Protein AF-A0A9R0Z1B2-F1 (afdb_monomer)

Solvent-accessible surface area (backbone atoms only — not comparable to full-atom values): 8606 Å² total; per-residue (Å²): 138,85,82,80,79,81,81,73,58,71,71,58,55,54,52,50,53,54,45,55,53,49,55,51,51,52,52,52,48,52,51,51,57,64,46,48,60,53,53,52,50,52,54,50,51,52,52,50,51,53,50,52,52,53,49,54,55,43,52,75,70,69,57,57,73,68,59,57,53,52,49,55,53,50,50,51,47,63,57,45,48,60,53,49,56,62,58,49,72,80,56,82,71,90,76,48,72,64,59,53,49,53,54,49,49,49,65,49,47,52,59,52,49,54,51,48,52,49,51,55,43,52,75,78,40,56,74,66,56,59,55,53,49,62,63,40,52,64,52,53,50,50,52,51,49,62,74,76,98

pLDDT: mean 73.88, std 11.27, range [44.84, 94.56]

Structure (mmCIF, N/CA/C/O backbone):
data_AF-A0A9R0Z1B2-F1
#
_entry.id   AF-A0A9R0Z1B2-F1
#
loop_
_atom_site.group_PDB
_atom_site.id
_atom_site.type_symbol
_atom_site.label_atom_id
_atom_site.label_alt_id
_atom_site.label_comp_id
_atom_site.label_asym_id
_atom_site.label_entity_id
_atom_site.label_seq_id
_atom_site.pdbx_PDB_ins_code
_atom_site.Cartn_x
_atom_site.Cartn_y
_atom_site.Cartn_z
_atom_site.occupancy
_atom_site.B_iso_or_equiv
_atom_site.auth_seq_id
_atom_site.auth_comp_id
_atom_site.auth_asym_id
_atom_site.auth_atom_id
_atom_site.pdbx_PDB_model_num
ATOM 1 N N . MET A 1 1 ? -17.935 -45.672 58.225 1.00 44.84 1 MET A N 1
ATOM 2 C CA . MET A 1 1 ? -17.933 -44.211 57.966 1.00 44.84 1 MET A CA 1
ATOM 3 C C . MET A 1 1 ? -18.722 -43.916 56.688 1.00 44.84 1 MET A C 1
ATOM 5 O O . MET A 1 1 ? -18.261 -44.343 55.635 1.00 44.84 1 MET A O 1
ATOM 9 N N . PRO A 1 2 ? -19.892 -43.248 56.720 1.00 51.56 2 PRO A N 1
ATOM 10 C CA . PRO A 1 2 ? -20.638 -42.945 55.499 1.00 51.56 2 PRO A CA 1
ATOM 11 C C . PRO A 1 2 ? -20.223 -41.582 54.913 1.00 51.56 2 PRO A C 1
ATOM 13 O O . PRO A 1 2 ? -20.174 -40.571 55.615 1.00 51.56 2 PRO A O 1
ATOM 16 N N . ARG A 1 3 ? -19.910 -41.554 53.610 1.00 47.53 3 ARG A N 1
ATOM 17 C CA . ARG A 1 3 ? -19.563 -40.341 52.849 1.00 47.53 3 ARG A CA 1
ATOM 18 C C . ARG A 1 3 ? -20.799 -39.447 52.680 1.00 47.53 3 ARG A C 1
ATOM 20 O O . ARG A 1 3 ? -21.771 -39.853 52.048 1.00 47.53 3 ARG A O 1
ATOM 27 N N . ARG A 1 4 ? -20.741 -38.211 53.191 1.00 51.25 4 ARG A N 1
ATOM 28 C CA . ARG A 1 4 ? -21.732 -37.154 52.920 1.00 51.25 4 ARG A CA 1
ATOM 29 C C . ARG A 1 4 ? -21.762 -36.847 51.421 1.00 51.25 4 ARG A C 1
ATOM 31 O O . ARG A 1 4 ? -20.778 -36.361 50.868 1.00 51.25 4 ARG A O 1
ATOM 38 N N . GLN A 1 5 ? -22.896 -37.101 50.774 1.00 48.72 5 GLN A N 1
ATOM 39 C CA . GLN A 1 5 ? -23.190 -36.563 49.450 1.00 48.72 5 GLN A CA 1
ATOM 40 C C . GLN A 1 5 ? -23.389 -35.050 49.579 1.00 48.72 5 GLN A C 1
ATOM 42 O O . GLN A 1 5 ? -2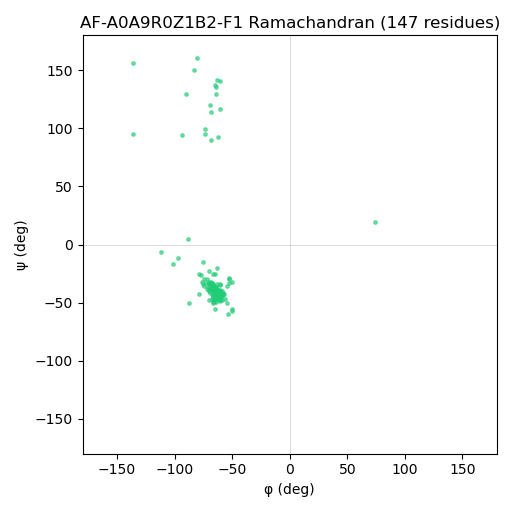4.319 -34.572 50.228 1.00 48.72 5 GLN A O 1
ATOM 47 N N . TYR A 1 6 ? -22.487 -34.283 48.975 1.00 48.72 6 TYR A N 1
ATOM 48 C CA . TYR A 1 6 ? -22.593 -32.834 48.912 1.00 48.72 6 TYR A CA 1
ATOM 49 C C . TYR A 1 6 ? -23.698 -32.478 47.909 1.00 48.72 6 TYR A C 1
ATOM 51 O O . TYR A 1 6 ? -23.461 -32.391 46.702 1.00 48.72 6 TYR A O 1
ATOM 59 N N . HIS A 1 7 ? -24.917 -32.263 48.407 1.00 55.78 7 HIS A N 1
ATOM 60 C CA . HIS A 1 7 ? -25.988 -31.621 47.649 1.00 55.78 7 HIS A CA 1
ATOM 61 C C . HIS A 1 7 ? -25.567 -30.185 47.303 1.00 55.78 7 HIS A C 1
ATOM 63 O O . HIS A 1 7 ? -25.735 -29.242 48.074 1.00 55.78 7 HIS A O 1
ATOM 69 N N . LEU A 1 8 ? -24.970 -30.017 46.122 1.00 61.62 8 LEU A N 1
ATOM 70 C CA . LEU A 1 8 ? -24.623 -28.709 45.576 1.00 61.62 8 LEU A CA 1
ATOM 71 C C . LEU A 1 8 ? -25.905 -27.887 45.321 1.00 61.62 8 LEU A C 1
ATOM 73 O O . LEU A 1 8 ? -26.810 -28.368 44.635 1.00 61.62 8 LEU A O 1
ATOM 77 N N . PRO A 1 9 ? -25.988 -26.633 45.808 1.00 61.34 9 PRO A N 1
ATOM 78 C CA . PRO A 1 9 ? -27.185 -25.804 45.680 1.00 61.34 9 PRO A CA 1
ATOM 79 C C . PRO A 1 9 ? -27.486 -25.480 44.208 1.00 61.34 9 PRO A C 1
ATOM 81 O O . PRO A 1 9 ? -26.589 -25.084 43.456 1.00 61.34 9 PRO A O 1
ATOM 84 N N . LYS A 1 10 ? -28.762 -25.587 43.792 1.00 59.72 10 LYS A N 1
ATOM 85 C CA . LYS A 1 10 ? -29.225 -25.403 42.394 1.00 59.72 10 LYS A CA 1
ATOM 86 C C . LYS A 1 10 ? -28.719 -24.105 41.733 1.00 59.72 10 LYS A C 1
ATOM 88 O O . LYS A 1 10 ? -28.408 -24.107 40.544 1.00 59.72 10 LYS A O 1
ATOM 93 N N . ARG A 1 11 ? -28.523 -23.023 42.501 1.00 58.34 11 ARG A N 1
ATOM 94 C CA . ARG A 1 1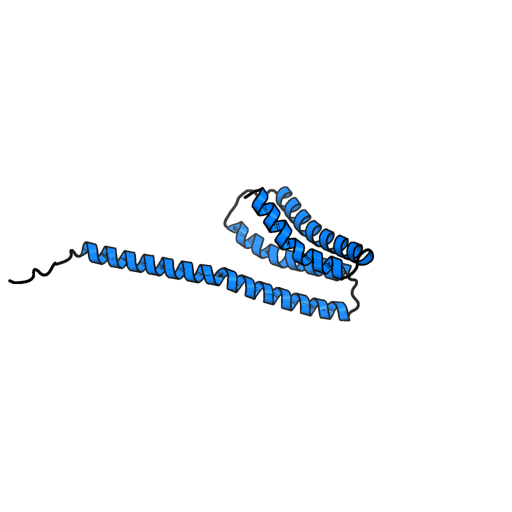1 ? -27.949 -21.748 42.013 1.00 58.34 11 ARG A CA 1
ATOM 95 C C . ARG A 1 11 ? -26.523 -21.880 41.454 1.00 58.34 11 ARG A C 1
ATOM 97 O O . ARG A 1 11 ? -26.195 -21.203 40.481 1.00 58.34 11 ARG A O 1
ATOM 104 N N . LYS A 1 12 ? -25.679 -22.760 42.012 1.00 56.34 12 LYS A N 1
ATOM 105 C CA . LYS A 1 12 ? -24.306 -22.984 41.515 1.00 56.34 12 LYS A CA 1
ATOM 106 C C . LYS A 1 12 ? -24.290 -23.754 40.191 1.00 56.34 12 LYS A C 1
ATOM 108 O O . LYS A 1 12 ? -23.445 -23.466 39.349 1.00 56.34 12 LYS A O 1
ATOM 113 N N . ARG A 1 13 ? -25.245 -24.669 39.969 1.00 57.84 13 ARG A N 1
ATOM 114 C CA . ARG A 1 13 ? -25.397 -25.371 38.677 1.00 57.84 13 ARG A CA 1
ATOM 115 C C . ARG A 1 13 ? -25.822 -24.423 37.558 1.00 57.84 13 ARG A C 1
ATOM 117 O O . ARG A 1 13 ? -25.223 -24.459 36.492 1.00 57.84 13 ARG A O 1
ATOM 124 N N . ILE A 1 14 ? -26.777 -23.528 37.820 1.00 60.91 14 ILE A N 1
ATOM 125 C CA . ILE A 1 14 ? -27.243 -22.551 36.820 1.00 60.91 14 ILE A CA 1
ATOM 126 C C . ILE A 1 14 ? -26.127 -21.554 36.467 1.00 60.91 14 ILE A C 1
ATOM 128 O O . ILE A 1 14 ? -25.905 -21.272 35.292 1.00 60.91 14 ILE A O 1
ATOM 132 N N . ARG A 1 15 ? -25.363 -21.070 37.462 1.00 57.44 15 ARG A N 1
ATOM 133 C CA . ARG A 1 15 ? -24.185 -20.219 37.208 1.00 57.44 15 ARG A CA 1
ATOM 134 C C . ARG A 1 15 ? -23.088 -20.942 36.421 1.00 57.44 15 ARG A C 1
ATOM 136 O O . ARG A 1 15 ? -22.547 -20.346 35.498 1.00 57.44 15 ARG A O 1
ATOM 143 N N . ARG A 1 16 ? -22.798 -22.214 36.728 1.00 57.56 16 ARG A N 1
ATOM 144 C CA . ARG A 1 16 ? -21.844 -23.021 35.944 1.00 57.56 16 ARG A CA 1
ATOM 145 C C . ARG A 1 16 ? -22.311 -23.243 34.506 1.00 57.56 16 ARG A C 1
ATOM 147 O O . ARG A 1 16 ? -21.501 -23.106 33.603 1.00 57.56 16 ARG A O 1
ATOM 154 N N . SER A 1 17 ? -23.601 -23.497 34.283 1.00 61.06 17 SER A N 1
ATOM 155 C CA . SER A 1 17 ? -24.160 -23.652 32.931 1.00 61.06 17 SER A CA 1
ATOM 156 C C . SER A 1 17 ? -24.077 -22.357 32.117 1.00 61.06 17 SER A C 1
ATOM 158 O O . SER A 1 17 ? -23.761 -22.403 30.935 1.00 61.06 17 SER A O 1
ATOM 160 N N . LYS A 1 18 ? -24.319 -21.196 32.746 1.00 61.41 18 LYS A N 1
ATOM 161 C CA . LYS A 1 18 ? -24.164 -19.885 32.092 1.00 61.41 18 LYS A CA 1
ATOM 162 C C . LYS A 1 18 ? -22.700 -19.518 31.823 1.00 61.41 18 LYS A C 1
ATOM 164 O O . LYS A 1 18 ? -22.448 -18.860 30.824 1.00 61.41 18 LYS A O 1
ATOM 169 N N . SER A 1 19 ? -21.762 -19.924 32.686 1.00 66.75 19 SER A N 1
ATOM 170 C CA . SER A 1 19 ? -20.317 -19.762 32.447 1.00 66.75 19 SER A CA 1
ATOM 171 C C . SER A 1 19 ? -19.887 -20.594 31.250 1.00 66.75 19 SER A C 1
ATOM 173 O O . SER A 1 19 ? -19.463 -20.019 30.263 1.00 66.75 19 SER A O 1
ATOM 175 N N . ASN A 1 20 ? -20.164 -21.904 31.262 1.00 62.78 20 ASN A N 1
ATOM 176 C CA . ASN A 1 20 ? -19.794 -22.806 30.167 1.00 62.78 20 ASN A CA 1
ATOM 177 C C . ASN A 1 20 ? -20.327 -22.327 28.809 1.00 62.78 20 ASN A C 1
ATOM 179 O O . ASN A 1 20 ? -19.654 -22.476 27.799 1.00 62.78 20 ASN A O 1
ATOM 183 N N . HIS A 1 21 ? -21.520 -21.724 28.778 1.00 69.88 21 HIS A N 1
ATOM 184 C CA . HIS A 1 21 ? -22.090 -21.193 27.543 1.00 69.88 21 HIS A CA 1
ATOM 185 C C . HIS A 1 21 ? -21.432 -19.879 27.085 1.00 69.88 21 HIS A C 1
ATOM 187 O O . HIS A 1 21 ? -21.274 -19.661 25.887 1.00 69.88 21 HIS A O 1
ATOM 193 N N . LYS A 1 22 ? -21.000 -19.019 28.019 1.00 64.38 22 LYS A N 1
ATOM 194 C CA . LYS A 1 22 ? -20.193 -17.827 27.707 1.00 64.38 22 LYS A CA 1
ATOM 195 C C . LYS A 1 22 ? -18.789 -18.203 27.248 1.00 64.38 22 LYS A C 1
ATOM 197 O O . LYS A 1 22 ? -18.313 -17.635 26.276 1.00 64.38 22 LYS A O 1
ATOM 202 N N . ASP A 1 23 ? -18.175 -19.179 27.900 1.00 69.31 23 ASP A N 1
ATOM 203 C CA . ASP A 1 23 ? -16.841 -19.677 27.575 1.00 69.31 23 ASP A CA 1
ATOM 204 C C . ASP A 1 23 ? -16.849 -20.352 26.186 1.00 69.31 23 ASP A C 1
ATOM 206 O O . ASP A 1 23 ? -15.965 -20.104 25.369 1.00 69.31 23 ASP A O 1
ATOM 210 N N . GLN A 1 24 ? -17.918 -21.093 25.853 1.00 71.00 24 GLN A N 1
ATOM 211 C CA . GLN A 1 24 ? -18.169 -21.611 24.499 1.00 71.00 24 GLN A CA 1
ATOM 212 C C . GLN A 1 24 ? -18.393 -20.496 23.466 1.00 71.00 24 GLN A C 1
ATOM 214 O O . GLN A 1 24 ? -17.851 -20.572 22.367 1.00 71.00 24 GLN A O 1
ATOM 219 N N . ALA A 1 25 ? -19.153 -19.448 23.798 1.00 71.00 25 ALA A N 1
ATOM 220 C CA . ALA A 1 25 ? -19.365 -18.317 22.893 1.00 71.00 25 ALA A CA 1
ATOM 221 C C . ALA A 1 25 ? -18.076 -17.506 22.655 1.00 71.00 25 ALA A C 1
ATOM 223 O O . ALA A 1 25 ? -17.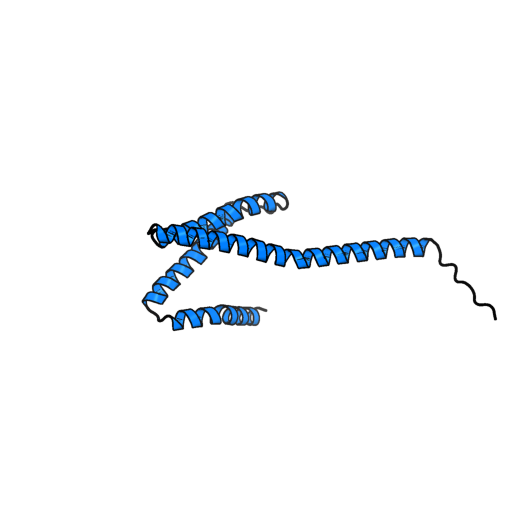819 -17.100 21.525 1.00 71.00 25 ALA A O 1
ATOM 224 N N . MET A 1 26 ? -17.239 -17.312 23.681 1.00 71.00 26 MET A N 1
ATOM 225 C CA . MET A 1 26 ? -15.943 -16.632 23.547 1.00 71.00 26 MET A CA 1
ATOM 226 C C . MET A 1 26 ? -14.938 -17.467 22.743 1.00 71.00 26 MET A C 1
ATOM 228 O O . MET A 1 26 ? -14.211 -16.909 21.926 1.00 71.00 26 MET A O 1
ATOM 232 N N . ALA A 1 27 ? -14.945 -18.797 22.891 1.00 68.81 27 ALA A N 1
ATOM 233 C CA . ALA A 1 27 ? -14.124 -19.690 22.071 1.00 68.81 27 ALA A CA 1
ATOM 234 C C . ALA A 1 27 ? -14.554 -19.697 20.591 1.00 68.81 27 ALA A C 1
ATOM 236 O O . ALA A 1 27 ? -13.705 -19.703 19.701 1.00 68.81 27 ALA A O 1
ATOM 237 N N . LEU A 1 28 ? -15.862 -19.650 20.313 1.00 67.19 28 LEU A N 1
ATOM 238 C CA . LEU A 1 28 ? -16.379 -19.530 18.945 1.00 67.19 28 LEU A CA 1
ATOM 239 C C . LEU A 1 28 ? -16.042 -18.169 18.322 1.00 67.19 28 LEU A C 1
ATOM 241 O O . LEU A 1 28 ? -15.657 -18.129 17.157 1.00 67.19 28 LEU A O 1
ATOM 245 N N . LEU A 1 29 ? -16.120 -17.074 19.088 1.00 68.06 29 LEU A N 1
ATOM 246 C CA . LEU A 1 29 ? -15.716 -15.741 18.625 1.00 68.06 29 LEU A CA 1
ATOM 247 C C . LEU A 1 29 ? -14.216 -15.667 18.320 1.00 68.06 29 LEU A C 1
ATOM 249 O O . LEU A 1 29 ? -13.860 -15.173 17.256 1.00 68.06 29 LEU A O 1
ATOM 253 N N . GLY A 1 30 ? -13.356 -16.216 19.184 1.00 68.69 30 GLY A N 1
ATOM 254 C CA . GLY A 1 30 ? -11.909 -16.263 18.939 1.00 68.69 30 GLY A CA 1
ATOM 255 C C . GLY A 1 30 ? -11.536 -17.136 17.738 1.00 68.69 30 GLY A C 1
ATOM 256 O O . GLY A 1 30 ? -10.659 -16.777 16.960 1.00 68.69 30 GLY A O 1
ATOM 257 N N . CYS A 1 31 ? -12.248 -18.250 17.525 1.00 64.69 31 CYS A N 1
ATOM 258 C CA . CYS A 1 31 ? -12.060 -19.071 16.331 1.00 64.69 31 CYS A CA 1
ATOM 259 C C . CYS A 1 31 ? -12.450 -18.283 15.072 1.00 64.69 31 CYS A C 1
ATOM 261 O O . CYS A 1 31 ? -11.647 -18.177 14.151 1.00 64.69 31 CYS A O 1
ATOM 263 N N . VAL A 1 32 ? -13.631 -17.653 15.053 1.00 66.75 32 VAL A N 1
ATOM 264 C CA . VAL A 1 32 ? -14.075 -16.800 13.935 1.00 66.75 32 VAL A CA 1
ATOM 265 C C . VAL A 1 32 ? -13.087 -15.661 13.671 1.00 66.75 32 VAL A C 1
ATOM 267 O O . VAL A 1 32 ? -12.753 -15.422 12.513 1.00 66.75 32 VAL A O 1
ATOM 270 N N . GLU A 1 33 ? -12.565 -15.012 14.712 1.00 68.81 33 GLU A N 1
ATOM 271 C CA . GLU A 1 33 ? -11.568 -13.943 14.587 1.00 68.81 33 GLU A CA 1
ATOM 272 C C . GLU A 1 33 ? -10.255 -14.440 13.965 1.00 68.81 33 GLU A C 1
ATOM 274 O O . GLU A 1 33 ? -9.654 -13.731 13.164 1.00 68.81 33 GLU A O 1
ATOM 279 N N . GLN A 1 34 ? -9.857 -15.687 14.235 1.00 71.56 34 GLN A N 1
ATOM 280 C CA . GLN A 1 34 ? -8.695 -16.319 13.606 1.00 71.56 34 GLN A CA 1
ATOM 281 C C . GLN A 1 34 ? -8.913 -16.602 12.109 1.00 71.56 34 GLN A C 1
ATOM 283 O O . GLN A 1 34 ? -7.976 -16.502 11.317 1.00 71.56 34 GLN A O 1
ATOM 288 N N . TRP A 1 35 ? -10.144 -16.938 11.704 1.00 73.81 35 TRP A N 1
ATOM 289 C CA . TRP A 1 35 ? -10.496 -17.194 10.299 1.00 73.81 35 TRP A CA 1
ATOM 290 C C . TRP A 1 35 ? -10.687 -15.908 9.487 1.00 73.81 35 TRP A C 1
ATOM 292 O O . TRP A 1 35 ? -10.494 -15.920 8.270 1.00 73.81 35 TRP A O 1
ATOM 302 N N . MET A 1 36 ? -11.039 -14.793 10.133 1.00 74.25 36 MET A N 1
ATOM 303 C CA . MET A 1 36 ? -11.213 -13.489 9.483 1.00 74.25 36 MET A CA 1
ATOM 304 C C . MET A 1 36 ? -9.990 -13.021 8.666 1.00 74.25 36 MET A C 1
ATOM 306 O O . MET A 1 36 ? -10.181 -12.671 7.496 1.00 74.25 36 MET A O 1
ATOM 310 N N . PRO A 1 37 ? -8.745 -13.022 9.188 1.00 81.81 37 PRO A N 1
ATOM 311 C CA . PRO A 1 37 ? -7.572 -12.624 8.413 1.00 81.81 37 PRO A CA 1
ATOM 312 C C . PRO A 1 37 ? -7.276 -13.602 7.274 1.00 81.81 37 PRO A C 1
ATOM 314 O O . PRO A 1 37 ? -6.878 -13.172 6.192 1.00 81.81 37 PRO A O 1
ATOM 317 N N . THR A 1 38 ? -7.524 -14.901 7.461 1.00 83.12 38 THR A N 1
ATOM 318 C CA . THR A 1 38 ? -7.336 -15.909 6.408 1.00 83.12 38 THR A CA 1
ATOM 319 C C . THR A 1 38 ? -8.333 -15.713 5.270 1.00 83.12 38 THR A C 1
ATOM 321 O O . THR A 1 38 ? -7.942 -15.692 4.104 1.00 83.12 38 THR A O 1
ATOM 324 N N . ALA A 1 39 ? -9.609 -15.486 5.585 1.00 85.31 39 ALA A N 1
ATOM 325 C CA . ALA A 1 39 ? -10.630 -15.173 4.590 1.00 85.31 39 ALA A CA 1
ATOM 326 C C . ALA A 1 39 ? -10.307 -13.868 3.838 1.00 85.31 39 ALA A C 1
ATOM 328 O O . ALA A 1 39 ? -10.434 -13.816 2.614 1.00 85.31 39 ALA A O 1
ATOM 329 N N . ALA A 1 40 ? -9.819 -12.838 4.539 1.00 83.00 40 ALA A N 1
ATOM 330 C CA . ALA A 1 40 ? -9.378 -11.585 3.925 1.00 83.00 40 ALA A CA 1
ATOM 331 C C . ALA A 1 40 ? -8.155 -11.777 3.007 1.00 83.00 40 ALA A C 1
ATOM 333 O O . ALA A 1 40 ? -8.099 -11.211 1.912 1.00 83.00 40 ALA A O 1
ATOM 334 N N . MET A 1 41 ? -7.192 -12.611 3.407 1.00 86.62 41 MET A N 1
ATOM 335 C CA . MET A 1 41 ? -6.039 -12.959 2.577 1.00 86.62 41 MET A CA 1
ATOM 336 C C . MET A 1 41 ? -6.477 -13.711 1.314 1.00 86.62 41 MET A C 1
ATOM 338 O O . MET A 1 41 ? -6.039 -13.371 0.218 1.00 86.62 41 MET A O 1
ATOM 342 N N . VAL A 1 42 ? -7.369 -14.697 1.420 1.00 89.88 42 VAL A N 1
ATOM 343 C CA . VAL A 1 42 ? -7.868 -15.434 0.244 1.00 89.88 42 VAL A CA 1
ATOM 344 C C . VAL A 1 42 ? -8.640 -14.502 -0.694 1.00 89.88 42 VAL A C 1
ATOM 346 O O . VAL A 1 42 ? -8.382 -14.495 -1.897 1.00 89.88 42 VAL A O 1
ATOM 349 N N . ALA A 1 43 ? -9.521 -13.655 -0.157 1.00 85.75 43 ALA A N 1
ATOM 350 C CA . ALA A 1 43 ? -10.270 -12.683 -0.950 1.00 85.75 43 ALA A CA 1
ATOM 351 C C . ALA A 1 43 ? -9.346 -11.707 -1.698 1.00 85.75 43 ALA A C 1
ATOM 353 O O . ALA A 1 43 ? -9.527 -11.473 -2.893 1.00 85.75 43 ALA A O 1
ATOM 354 N N . THR A 1 44 ? -8.318 -11.175 -1.030 1.00 81.56 44 THR A N 1
ATOM 355 C CA . THR A 1 44 ? -7.347 -10.281 -1.681 1.00 81.56 44 THR A CA 1
ATOM 356 C C . THR A 1 44 ? -6.522 -11.007 -2.741 1.00 81.56 44 THR A C 1
ATOM 358 O O . THR A 1 44 ? -6.316 -10.451 -3.817 1.00 81.56 44 THR A O 1
ATOM 361 N N . ASN A 1 45 ? -6.129 -12.263 -2.512 1.00 87.50 45 ASN A N 1
ATOM 362 C CA . ASN A 1 45 ? -5.441 -13.073 -3.522 1.00 87.50 45 ASN A CA 1
ATOM 363 C C . ASN A 1 45 ? -6.303 -13.319 -4.769 1.00 87.50 45 ASN A C 1
ATOM 365 O O . ASN A 1 45 ? -5.789 -13.223 -5.882 1.00 87.50 45 ASN A O 1
ATOM 369 N N . ILE A 1 46 ? -7.609 -13.561 -4.615 1.00 88.62 46 ILE A N 1
ATOM 370 C CA . ILE A 1 46 ? -8.534 -13.691 -5.754 1.00 88.62 46 ILE A CA 1
ATOM 371 C C . ILE A 1 46 ? -8.594 -12.380 -6.549 1.00 88.62 46 ILE A C 1
ATOM 373 O O . ILE A 1 46 ? -8.472 -12.398 -7.773 1.00 88.62 46 ILE A O 1
ATOM 377 N N . VAL A 1 47 ? -8.714 -11.232 -5.873 1.00 85.44 47 VAL A N 1
ATOM 378 C CA . VAL A 1 47 ? -8.708 -9.914 -6.535 1.00 85.44 47 VAL A CA 1
ATOM 379 C C . VAL A 1 47 ? -7.392 -9.676 -7.282 1.00 85.44 47 VAL A C 1
ATOM 381 O O . VAL A 1 47 ? -7.406 -9.217 -8.424 1.00 85.44 47 VAL A O 1
ATOM 384 N N . ILE A 1 48 ? -6.256 -10.028 -6.675 1.00 84.94 48 ILE A N 1
ATOM 385 C CA . ILE A 1 48 ? -4.933 -9.937 -7.307 1.00 84.94 48 ILE A CA 1
ATOM 386 C C . ILE A 1 48 ? -4.851 -10.861 -8.533 1.00 84.94 48 ILE A C 1
ATOM 388 O O . ILE A 1 48 ? -4.351 -10.449 -9.582 1.00 84.94 48 ILE A O 1
ATOM 392 N N . ALA A 1 49 ? -5.377 -12.083 -8.455 1.00 87.94 49 ALA A N 1
ATOM 393 C CA . ALA A 1 49 ? -5.409 -13.015 -9.579 1.00 87.94 49 ALA A CA 1
ATOM 394 C C . ALA A 1 49 ? -6.241 -12.465 -10.752 1.00 87.94 49 ALA A C 1
ATOM 396 O O . ALA A 1 49 ? -5.762 -12.433 -11.886 1.00 87.94 49 ALA A O 1
ATOM 397 N N . VAL A 1 50 ? -7.439 -11.939 -10.484 1.00 87.19 50 VAL A N 1
ATOM 398 C CA . VAL A 1 50 ? -8.288 -11.305 -11.509 1.00 87.19 50 VAL A CA 1
ATOM 399 C C . VAL A 1 50 ? -7.592 -10.089 -12.125 1.00 87.19 50 VAL A C 1
ATOM 401 O O . VAL A 1 50 ? -7.528 -9.963 -13.347 1.00 87.19 50 VAL A O 1
ATOM 404 N N . MET A 1 51 ? -7.000 -9.225 -11.297 1.00 82.81 51 MET A N 1
ATOM 405 C CA . MET A 1 51 ? -6.218 -8.067 -11.746 1.00 82.81 51 MET A CA 1
ATOM 406 C C . MET A 1 51 ? -5.075 -8.462 -12.677 1.00 82.81 51 MET A C 1
ATOM 408 O O . MET A 1 51 ? -4.890 -7.850 -13.725 1.00 82.81 51 MET A O 1
ATOM 412 N N . THR A 1 52 ? -4.299 -9.482 -12.311 1.00 82.06 52 THR A N 1
ATOM 413 C CA . THR A 1 52 ? -3.168 -9.933 -13.133 1.00 82.06 52 THR A CA 1
ATOM 414 C C . THR A 1 52 ? -3.626 -10.576 -14.441 1.00 82.06 52 THR A C 1
ATOM 416 O O . THR A 1 52 ? -2.948 -10.413 -15.454 1.00 82.06 52 THR A O 1
ATOM 419 N N . ALA A 1 53 ? -4.784 -11.241 -14.464 1.00 85.44 53 ALA A N 1
ATOM 420 C CA . ALA A 1 53 ? -5.388 -11.750 -15.694 1.00 85.44 53 ALA A CA 1
ATOM 421 C C . ALA A 1 53 ? -5.827 -10.611 -16.634 1.00 85.44 53 ALA A C 1
ATOM 423 O O . ALA A 1 53 ? -5.449 -10.609 -17.806 1.00 85.44 53 ALA A O 1
ATOM 424 N N . LEU A 1 54 ? -6.532 -9.600 -16.110 1.00 80.06 54 LEU A N 1
ATOM 425 C CA . LEU A 1 54 ? -6.917 -8.402 -16.870 1.00 80.06 54 LEU A CA 1
ATOM 426 C C . LEU A 1 54 ? -5.692 -7.640 -17.385 1.00 80.06 54 LEU A C 1
ATOM 428 O O . LEU A 1 54 ? -5.666 -7.193 -18.528 1.00 80.06 54 LEU A O 1
ATOM 432 N N . LEU A 1 55 ? -4.646 -7.538 -16.564 1.00 76.81 55 LEU A N 1
ATOM 433 C CA . LEU A 1 55 ? -3.393 -6.889 -16.929 1.00 76.81 55 LEU A CA 1
ATOM 434 C C . LEU A 1 55 ? -2.688 -7.613 -18.084 1.00 76.81 55 LEU A C 1
ATOM 436 O O . LEU A 1 55 ? -2.214 -6.960 -19.011 1.00 76.81 55 LEU A O 1
ATOM 440 N N . LYS A 1 56 ? -2.645 -8.952 -18.055 1.00 78.12 56 LYS A N 1
ATOM 441 C CA . LYS A 1 56 ? -2.118 -9.763 -19.166 1.00 78.12 56 LYS A CA 1
ATOM 442 C C . LYS A 1 56 ? -2.910 -9.530 -20.452 1.00 78.12 56 LYS A C 1
ATOM 444 O O . LYS A 1 56 ? -2.316 -9.379 -21.515 1.00 78.12 56 LYS A O 1
ATOM 449 N N . GLN A 1 57 ? -4.234 -9.456 -20.352 1.00 79.62 57 GLN A N 1
ATOM 450 C CA . GLN A 1 57 ? -5.094 -9.179 -21.501 1.00 79.62 57 GLN A CA 1
ATOM 451 C C . GLN A 1 57 ? -4.873 -7.763 -22.059 1.00 79.62 57 GLN A C 1
ATOM 453 O O . GLN A 1 57 ? -4.776 -7.598 -23.271 1.00 79.62 57 GLN A O 1
ATOM 458 N N . ALA A 1 58 ? -4.717 -6.761 -21.193 1.00 72.88 58 ALA A N 1
ATOM 459 C CA . ALA A 1 58 ? -4.433 -5.382 -21.585 1.00 72.88 58 ALA A CA 1
ATOM 460 C C . ALA A 1 58 ? -3.035 -5.213 -22.216 1.00 72.88 58 ALA A C 1
ATOM 462 O O . ALA A 1 58 ? -2.874 -4.478 -23.189 1.00 72.88 58 ALA A O 1
ATOM 463 N N . LEU A 1 59 ? -2.026 -5.932 -21.711 1.00 72.69 59 LEU A N 1
ATOM 464 C CA . LEU A 1 59 ? -0.683 -5.977 -22.303 1.00 72.69 59 LEU A CA 1
ATOM 465 C C . LEU A 1 59 ? -0.698 -6.575 -23.714 1.00 72.69 59 LEU A C 1
ATOM 467 O O . LEU A 1 59 ? -0.049 -6.035 -24.606 1.00 72.69 59 LEU A O 1
ATOM 471 N N . ASN A 1 60 ? -1.485 -7.632 -23.940 1.00 76.12 60 ASN A N 1
ATOM 472 C CA . ASN A 1 60 ? -1.659 -8.220 -25.273 1.00 76.12 60 ASN A CA 1
ATOM 473 C C . ASN A 1 60 ? -2.314 -7.256 -26.277 1.00 76.12 60 ASN A C 1
ATOM 475 O O . ASN A 1 60 ? -2.163 -7.441 -27.480 1.00 76.12 60 ASN A O 1
ATOM 479 N N . GLN A 1 61 ? -3.014 -6.223 -25.801 1.00 72.94 61 GLN A N 1
ATOM 480 C CA . GLN A 1 61 ? -3.582 -5.162 -26.637 1.00 72.94 61 GLN A CA 1
ATOM 481 C C . GLN A 1 61 ? -2.615 -3.987 -26.876 1.00 72.94 61 GLN A C 1
ATOM 483 O O . GLN A 1 61 ? -3.000 -2.998 -27.495 1.00 72.94 61 GLN A O 1
ATOM 488 N N . GLY A 1 62 ? -1.362 -4.071 -26.411 1.00 63.94 62 GLY A N 1
ATOM 489 C CA . GLY A 1 62 ? -0.346 -3.038 -26.643 1.00 63.94 62 GLY A CA 1
ATOM 490 C C . GLY A 1 62 ? -0.540 -1.760 -25.818 1.00 63.94 62 GLY A C 1
ATOM 491 O O . GLY A 1 62 ? -0.003 -0.712 -26.173 1.00 63.94 62 GLY A O 1
ATOM 492 N N . MET A 1 63 ? -1.306 -1.813 -24.721 1.00 61.81 63 MET A N 1
ATOM 493 C CA . MET A 1 63 ? -1.575 -0.639 -23.883 1.00 61.81 63 MET A CA 1
ATOM 494 C C . MET A 1 63 ? -0.316 -0.091 -23.197 1.00 61.81 63 MET A C 1
ATOM 496 O O . MET A 1 63 ?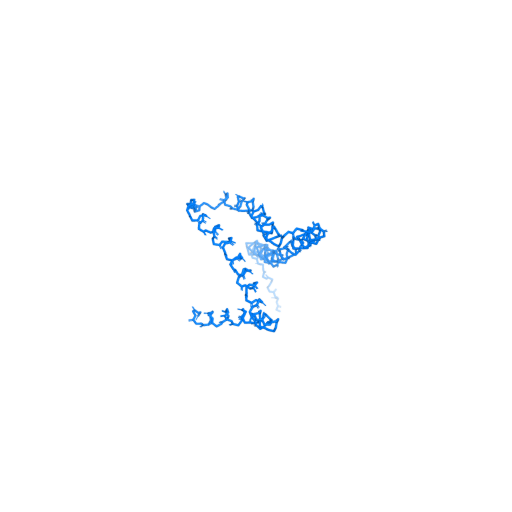 0.479 -0.824 -22.609 1.00 61.81 63 MET A O 1
ATOM 500 N N . ASN A 1 64 ? -0.190 1.239 -23.205 1.00 65.75 64 ASN A N 1
ATOM 501 C CA . ASN A 1 64 ? 0.915 1.963 -22.584 1.00 65.75 64 ASN A CA 1
ATOM 502 C C . ASN A 1 64 ? 0.981 1.701 -21.062 1.00 65.75 64 ASN A C 1
ATOM 504 O O . ASN A 1 64 ? -0.041 1.672 -20.370 1.00 65.75 64 ASN A O 1
ATOM 508 N N . ARG A 1 65 ? 2.201 1.557 -20.528 1.00 62.72 65 ARG A N 1
ATOM 509 C CA . ARG A 1 65 ? 2.510 1.204 -19.131 1.00 62.72 65 ARG A CA 1
ATOM 510 C C . ARG A 1 65 ? 1.820 2.116 -18.111 1.00 62.72 65 ARG A C 1
ATOM 512 O O . ARG A 1 65 ? 1.405 1.636 -17.063 1.00 62.72 65 A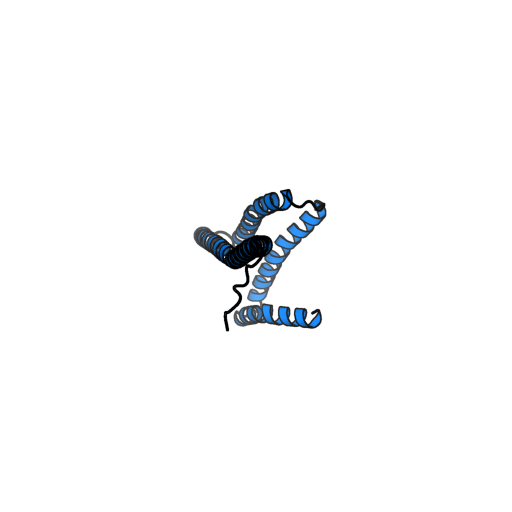RG A O 1
ATOM 519 N N . LEU A 1 66 ? 1.633 3.396 -18.433 1.00 62.53 66 LEU A N 1
ATOM 520 C CA . LEU A 1 66 ? 0.931 4.361 -17.577 1.00 62.53 66 LEU A CA 1
ATOM 521 C C . LEU A 1 66 ? -0.560 4.036 -17.391 1.00 62.53 66 LEU A C 1
ATOM 523 O O . LEU A 1 66 ? -1.088 4.209 -16.295 1.00 62.53 66 LEU A O 1
ATOM 527 N N . VAL A 1 67 ? -1.225 3.511 -18.423 1.00 68.06 67 VAL A N 1
ATOM 528 C CA . VAL A 1 67 ? -2.654 3.154 -18.365 1.00 68.06 67 VAL A CA 1
ATOM 529 C C . VAL A 1 67 ? -2.873 1.932 -17.471 1.00 68.06 67 VAL A C 1
ATOM 531 O O . VAL A 1 67 ? -3.870 1.832 -16.764 1.00 68.06 67 VAL A O 1
ATOM 534 N N . LEU A 1 68 ? -1.905 1.016 -17.437 1.00 68.94 68 LEU A N 1
ATOM 535 C CA . LEU A 1 68 ? -1.945 -0.155 -16.558 1.00 68.94 68 LEU A CA 1
ATOM 536 C C . LEU A 1 68 ? -1.866 0.237 -15.073 1.00 68.94 68 LEU A C 1
ATOM 538 O O . LEU A 1 68 ? -2.524 -0.369 -14.225 1.00 68.94 68 LEU A O 1
ATOM 542 N N . ILE A 1 69 ? -1.075 1.266 -14.763 1.00 69.31 69 ILE A N 1
ATOM 543 C CA . ILE A 1 69 ? -0.889 1.782 -13.402 1.00 69.31 69 ILE A CA 1
ATOM 544 C C . ILE A 1 69 ? -2.161 2.486 -12.931 1.00 69.31 69 ILE A C 1
ATOM 546 O O . ILE A 1 69 ? -2.671 2.191 -11.848 1.00 69.31 69 ILE A O 1
ATOM 550 N N . THR A 1 70 ? -2.720 3.364 -13.766 1.00 72.25 70 THR A N 1
ATOM 551 C CA . THR A 1 70 ? -3.970 4.062 -13.447 1.00 72.25 70 THR A CA 1
ATOM 552 C C . THR A 1 70 ? -5.150 3.102 -13.356 1.00 72.25 70 THR A C 1
ATOM 554 O O . THR A 1 70 ? -5.969 3.251 -12.454 1.00 72.25 70 THR A O 1
ATOM 557 N N . PHE A 1 71 ? -5.212 2.066 -14.196 1.00 73.12 71 PHE A N 1
ATOM 558 C CA . PHE A 1 71 ? -6.238 1.024 -14.109 1.00 73.12 71 PHE A CA 1
ATOM 559 C C . PHE A 1 71 ? -6.211 0.285 -12.763 1.00 73.12 71 PHE A C 1
ATOM 561 O O . PHE A 1 71 ? -7.252 0.119 -12.123 1.00 73.12 71 PHE A O 1
ATOM 568 N N . ARG A 1 72 ? -5.020 -0.091 -12.277 1.00 74.50 72 ARG A N 1
ATOM 569 C CA . ARG A 1 72 ? -4.859 -0.746 -10.968 1.00 74.50 72 ARG A CA 1
ATOM 570 C C . ARG A 1 72 ? -5.326 0.152 -9.819 1.00 74.50 72 ARG A C 1
ATOM 572 O O . ARG A 1 72 ? -6.011 -0.322 -8.911 1.00 74.50 72 ARG A O 1
ATOM 579 N N . GLN A 1 73 ? -4.997 1.439 -9.881 1.00 72.19 73 GLN A N 1
ATOM 580 C CA . GLN A 1 73 ? -5.354 2.409 -8.845 1.00 72.19 73 GLN A CA 1
ATOM 581 C C 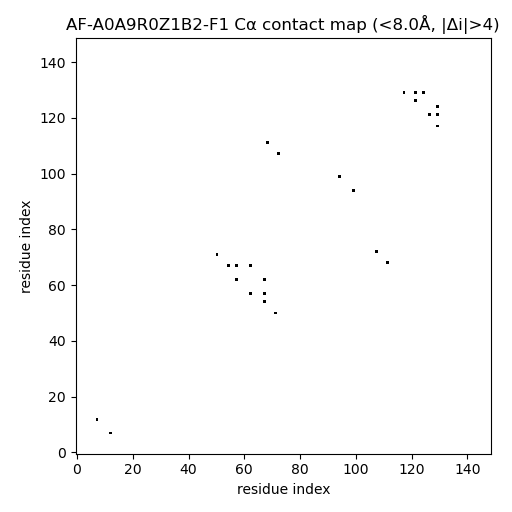. GLN A 1 73 ? -6.839 2.793 -8.874 1.00 72.19 73 GLN A C 1
ATOM 583 O O . GLN A 1 73 ? -7.456 2.945 -7.816 1.00 72.19 73 GLN A O 1
ATOM 588 N N . MET A 1 74 ? -7.438 2.868 -10.065 1.00 75.38 74 MET A N 1
ATOM 589 C CA . MET A 1 74 ? -8.878 3.075 -10.246 1.00 75.38 74 MET A CA 1
ATOM 590 C C . MET A 1 74 ? -9.689 1.894 -9.719 1.00 75.38 74 MET A C 1
ATOM 592 O O . MET A 1 74 ? -10.660 2.079 -8.995 1.00 75.38 74 MET A O 1
ATOM 596 N N . LEU A 1 75 ? -9.275 0.661 -10.003 1.00 74.62 75 LEU A N 1
ATOM 597 C CA . LEU A 1 75 ? -9.954 -0.503 -9.442 1.00 74.62 75 LEU A CA 1
ATOM 598 C C . LEU A 1 75 ? -9.814 -0.565 -7.917 1.00 74.62 75 LEU A C 1
ATOM 600 O O . LEU A 1 75 ? -10.794 -0.852 -7.234 1.00 74.62 75 LEU A O 1
ATOM 604 N N . ALA A 1 76 ? -8.641 -0.239 -7.362 1.00 76.38 76 ALA A N 1
ATOM 605 C CA . ALA A 1 76 ? -8.467 -0.166 -5.912 1.00 76.38 76 ALA A CA 1
ATOM 606 C C . ALA A 1 76 ? -9.440 0.837 -5.274 1.00 76.38 76 ALA A C 1
ATOM 608 O O . ALA A 1 76 ? -10.059 0.523 -4.262 1.00 76.38 76 ALA A O 1
ATOM 609 N N . THR A 1 77 ? -9.637 2.002 -5.893 1.00 78.50 77 THR A N 1
ATOM 610 C CA . THR A 1 77 ? -10.596 3.016 -5.429 1.00 78.50 77 THR A CA 1
ATOM 611 C C . THR A 1 77 ? -12.051 2.597 -5.631 1.00 78.50 77 THR A C 1
ATOM 613 O O . THR A 1 77 ? -12.866 2.834 -4.743 1.00 78.50 77 THR A O 1
ATOM 616 N N . VAL A 1 78 ? -12.380 1.897 -6.720 1.00 79.69 78 VAL A N 1
ATOM 617 C CA . VAL A 1 78 ? -13.720 1.324 -6.950 1.00 79.69 78 VAL A CA 1
ATOM 618 C C . VAL A 1 78 ? -14.051 0.218 -5.946 1.00 79.69 78 VAL A C 1
ATOM 620 O O . VAL A 1 78 ? -15.202 0.108 -5.543 1.00 79.69 78 VAL A O 1
ATOM 623 N N . PHE A 1 79 ? -13.075 -0.580 -5.502 1.00 75.44 79 PHE A N 1
ATOM 624 C CA . PHE A 1 79 ? -13.281 -1.591 -4.458 1.00 75.44 79 PHE A CA 1
ATOM 625 C C . PHE A 1 79 ? -13.306 -0.986 -3.049 1.00 75.44 79 PHE A C 1
ATOM 627 O O . PHE A 1 79 ? -14.157 -1.357 -2.239 1.00 75.44 79 PHE A O 1
ATOM 634 N N . LEU A 1 80 ? -12.404 -0.045 -2.742 1.00 72.12 80 LEU A N 1
ATOM 635 C CA . LEU A 1 80 ? -12.381 0.617 -1.435 1.00 72.12 80 LEU A CA 1
ATOM 636 C C . LEU A 1 80 ? -13.593 1.522 -1.230 1.00 72.12 80 LEU A C 1
ATOM 638 O O . LEU A 1 80 ? -14.101 1.575 -0.118 1.00 72.12 80 LEU A O 1
ATOM 642 N N . GLY A 1 81 ? -14.061 2.214 -2.269 1.00 76.56 81 GLY A N 1
ATOM 643 C CA . GLY A 1 81 ? -15.182 3.156 -2.210 1.00 76.56 81 GLY A CA 1
ATOM 644 C C . GLY A 1 81 ? -16.440 2.597 -1.527 1.00 76.56 81 GLY A C 1
ATOM 645 O O . GLY A 1 81 ? -16.879 3.164 -0.526 1.00 76.56 81 GLY A O 1
ATOM 646 N N . PRO A 1 82 ? -17.018 1.472 -1.988 1.00 71.56 82 PRO A N 1
ATOM 647 C CA . PRO A 1 82 ? -18.207 0.880 -1.382 1.00 71.56 82 PRO A CA 1
ATOM 648 C C . PRO A 1 82 ? -17.928 0.276 -0.002 1.00 71.56 82 PRO A C 1
ATOM 650 O O . PRO A 1 82 ? -18.788 0.355 0.874 1.00 71.56 82 PRO A O 1
ATOM 653 N N . ILE A 1 83 ? -16.735 -0.286 0.232 1.00 69.50 83 ILE A N 1
ATOM 654 C CA . ILE A 1 83 ? -16.347 -0.827 1.546 1.00 69.50 83 ILE A CA 1
ATOM 655 C C . ILE A 1 83 ? -16.225 0.305 2.574 1.00 69.50 83 ILE A C 1
ATOM 657 O O . ILE A 1 83 ? -16.743 0.185 3.685 1.00 69.50 83 ILE A O 1
ATOM 661 N N . ALA A 1 84 ? -15.586 1.414 2.198 1.00 69.75 84 ALA A N 1
ATOM 662 C CA . ALA A 1 84 ? -15.491 2.626 3.000 1.00 69.75 84 ALA A CA 1
ATOM 663 C C . ALA A 1 84 ? -16.889 3.184 3.282 1.00 69.75 84 ALA A C 1
ATOM 665 O O . ALA A 1 84 ? -17.241 3.357 4.445 1.00 69.75 84 ALA A O 1
ATOM 666 N N . TYR A 1 85 ? -17.735 3.318 2.256 1.00 66.06 85 TYR A N 1
ATOM 667 C CA . TYR A 1 85 ? -19.111 3.797 2.405 1.00 66.06 85 TYR A CA 1
ATOM 668 C C . TYR A 1 85 ? -19.951 2.937 3.370 1.00 66.06 85 TYR A C 1
ATOM 670 O O . TYR A 1 85 ? -20.666 3.468 4.224 1.00 66.06 85 TYR A O 1
ATOM 678 N N . PHE A 1 86 ? -19.850 1.605 3.291 1.00 66.62 86 PHE A N 1
ATOM 679 C CA . PHE A 1 86 ? -20.558 0.703 4.208 1.00 66.62 86 PHE A CA 1
ATOM 680 C C . PHE A 1 86 ? -20.001 0.741 5.637 1.00 66.62 86 PHE A C 1
ATOM 682 O O . PHE A 1 86 ? -20.777 0.710 6.598 1.00 66.62 86 PHE A O 1
ATOM 689 N N . LYS A 1 87 ? -18.674 0.811 5.794 1.00 60.97 87 LYS A N 1
ATOM 690 C CA . LYS A 1 87 ? -17.994 0.825 7.101 1.00 60.97 87 LYS A CA 1
ATOM 691 C C . LYS A 1 87 ? -18.197 2.151 7.841 1.00 60.97 87 LYS A C 1
ATOM 693 O O . LYS A 1 87 ? -18.415 2.164 9.052 1.00 60.97 87 LYS A O 1
ATOM 698 N N . GLU A 1 88 ? -18.193 3.260 7.116 1.00 59.09 88 GLU A N 1
ATOM 699 C CA . GLU A 1 88 ? -18.345 4.614 7.657 1.00 59.09 88 GLU A CA 1
ATOM 700 C C . GLU A 1 88 ? -19.797 4.932 8.057 1.00 59.09 88 GLU A C 1
ATOM 702 O O . GLU A 1 88 ? -20.060 5.822 8.865 1.00 59.09 88 GLU A O 1
ATOM 707 N N . ARG A 1 89 ? -20.764 4.119 7.604 1.00 56.03 89 ARG A N 1
ATOM 708 C CA . ARG A 1 89 ? -22.176 4.247 7.995 1.00 56.03 89 ARG A CA 1
ATOM 709 C C . ARG A 1 89 ? -22.439 3.982 9.484 1.00 56.03 89 ARG A C 1
ATOM 711 O O . ARG A 1 89 ? -23.438 4.475 10.003 1.00 56.03 89 ARG A O 1
ATOM 718 N N . LYS A 1 90 ? -21.591 3.198 10.169 1.00 52.47 90 LYS A N 1
ATOM 719 C CA . LYS A 1 90 ? -21.786 2.800 11.584 1.00 52.47 90 LYS A CA 1
ATOM 720 C C . LYS A 1 90 ? -20.953 3.586 12.600 1.00 52.47 90 LYS A C 1
ATOM 722 O O . LYS A 1 90 ? -21.283 3.571 13.781 1.00 52.47 90 LYS A O 1
ATOM 727 N N . THR A 1 91 ? -19.910 4.279 12.163 1.00 51.75 91 THR A N 1
ATOM 728 C CA . THR A 1 91 ? -18.935 4.945 13.038 1.00 51.75 91 THR A CA 1
ATOM 729 C C . THR A 1 91 ? -18.676 6.314 12.444 1.00 51.75 91 THR A C 1
ATOM 731 O O . THR A 1 91 ? -17.884 6.432 11.520 1.00 51.75 91 THR A O 1
ATOM 734 N N . ARG A 1 92 ? -19.385 7.339 12.921 1.00 50.38 92 ARG A N 1
ATOM 735 C CA . ARG A 1 92 ? -19.163 8.731 12.514 1.00 50.38 92 ARG A CA 1
ATOM 736 C C . ARG A 1 92 ? -18.196 9.427 13.483 1.00 50.38 92 ARG A C 1
ATOM 738 O O . ARG A 1 92 ? -18.661 10.001 14.464 1.00 50.38 92 ARG A O 1
ATOM 745 N N . PRO A 1 93 ? -16.883 9.469 13.219 1.00 56.03 93 PRO A N 1
ATOM 746 C CA . PRO A 1 93 ? -16.098 10.670 13.447 1.00 56.03 93 PRO A CA 1
ATOM 747 C C . PRO A 1 93 ? -16.275 11.598 12.231 1.00 56.03 93 PRO A C 1
ATOM 749 O O . PRO A 1 93 ? -16.540 11.140 11.122 1.00 56.03 93 PRO A O 1
ATOM 752 N N . LYS A 1 94 ? -16.196 12.919 12.415 1.00 59.09 94 LYS A N 1
ATOM 753 C CA . LYS A 1 94 ? -16.296 13.881 11.305 1.00 59.09 94 LYS A CA 1
ATOM 754 C C . LYS A 1 94 ? -15.056 13.746 10.409 1.00 59.09 94 LYS A C 1
ATOM 756 O O . LYS A 1 94 ? -14.057 14.410 10.659 1.00 59.09 94 LYS A O 1
ATOM 761 N N . ILE A 1 95 ? -15.099 12.885 9.392 1.00 61.16 95 ILE A N 1
ATOM 762 C CA . ILE A 1 95 ? -14.119 12.922 8.304 1.00 61.16 95 ILE A CA 1
ATOM 763 C C . ILE A 1 95 ? -14.466 14.143 7.454 1.00 61.16 95 ILE A C 1
ATOM 765 O O . ILE A 1 95 ? -15.424 14.141 6.681 1.00 61.16 95 ILE A O 1
ATOM 769 N N . THR A 1 96 ? -13.744 15.239 7.670 1.00 76.50 96 THR A N 1
ATOM 770 C CA . THR A 1 96 ? -13.846 16.433 6.828 1.00 76.50 96 THR A CA 1
ATOM 771 C C . THR A 1 96 ? -13.391 16.066 5.414 1.00 76.50 96 THR A C 1
ATOM 773 O O . THR A 1 96 ? -12.430 15.311 5.260 1.00 76.50 96 THR A O 1
ATOM 776 N N . ALA A 1 97 ? -14.045 16.606 4.380 1.00 70.06 97 ALA A N 1
ATOM 777 C CA . ALA A 1 97 ? -13.694 16.338 2.979 1.00 70.06 97 ALA A CA 1
ATOM 778 C C . ALA A 1 97 ? -12.203 16.590 2.675 1.00 70.06 97 ALA A C 1
ATOM 780 O O . ALA A 1 97 ? -11.611 15.903 1.852 1.00 70.06 97 ALA A O 1
ATOM 781 N N . GLU A 1 98 ? -11.582 17.520 3.401 1.00 75.38 98 GLU A N 1
ATOM 782 C CA . GLU A 1 98 ? -10.148 17.799 3.353 1.00 75.38 98 GLU A CA 1
ATOM 783 C C . GLU A 1 98 ? -9.286 16.604 3.796 1.00 75.38 98 GLU A C 1
ATOM 785 O O . GLU A 1 98 ? -8.361 16.218 3.091 1.00 75.38 98 GLU A O 1
ATOM 790 N N . ILE A 1 99 ? -9.612 15.956 4.919 1.00 79.56 99 ILE A N 1
ATOM 791 C CA . ILE A 1 99 ? -8.878 14.780 5.419 1.00 79.56 99 ILE A CA 1
ATOM 792 C C . ILE A 1 99 ? -9.019 13.617 4.434 1.00 79.56 99 ILE A C 1
ATOM 794 O O . ILE A 1 99 ? -8.050 12.915 4.148 1.00 79.56 99 ILE A O 1
ATOM 798 N N . PHE A 1 100 ? -10.218 13.440 3.875 1.00 75.06 100 PHE A N 1
ATOM 799 C CA . PHE A 1 100 ? -10.450 12.460 2.819 1.00 75.06 100 PHE A CA 1
ATOM 800 C C . PHE A 1 100 ? -9.604 12.762 1.576 1.00 75.06 100 PHE A C 1
ATOM 802 O O . PHE A 1 100 ? -8.974 11.856 1.035 1.00 75.06 100 PHE A O 1
ATOM 809 N N . ALA A 1 101 ? -9.530 14.028 1.157 1.00 76.56 101 ALA A N 1
ATOM 810 C CA . ALA A 1 101 ? -8.694 14.449 0.039 1.00 76.56 101 ALA A CA 1
ATOM 811 C C . ALA A 1 101 ? -7.204 14.201 0.316 1.00 76.56 101 ALA A C 1
ATOM 813 O O . ALA A 1 101 ? -6.528 13.657 -0.552 1.00 76.56 101 ALA A O 1
ATOM 814 N N . TYR A 1 102 ? -6.701 14.504 1.518 1.00 81.06 102 TYR A N 1
ATOM 815 C CA . TYR A 1 102 ? -5.319 14.199 1.911 1.00 81.06 102 TYR A CA 1
ATOM 816 C C . TYR A 1 102 ? -5.018 12.697 1.873 1.00 81.06 102 TYR A C 1
ATOM 818 O O . TYR A 1 102 ? -3.997 12.291 1.316 1.00 81.06 102 TYR A O 1
ATOM 826 N N . LEU A 1 103 ? -5.909 11.862 2.415 1.00 82.69 103 LEU A N 1
ATOM 827 C CA . LEU A 1 103 ? -5.779 10.400 2.375 1.00 82.69 103 LEU A CA 1
ATOM 828 C C . LEU A 1 103 ? -5.807 9.867 0.940 1.00 82.69 103 LEU A C 1
ATOM 830 O O . LEU A 1 103 ? -5.021 8.990 0.585 1.00 82.69 103 LEU A O 1
ATOM 834 N N . PHE A 1 104 ? -6.685 10.416 0.104 1.00 79.44 104 PHE A N 1
ATOM 835 C CA . PHE A 1 104 ? -6.807 10.044 -1.298 1.00 79.44 104 PHE A CA 1
ATOM 836 C C . PHE A 1 104 ? -5.564 10.436 -2.102 1.00 79.44 104 PHE A C 1
ATOM 838 O O . PHE A 1 104 ? -4.993 9.595 -2.798 1.00 79.44 104 PHE A O 1
ATOM 845 N N . LEU A 1 105 ? -5.099 11.682 -1.961 1.00 82.56 105 LEU A N 1
ATOM 846 C CA . LEU A 1 105 ? -3.879 12.155 -2.610 1.00 82.56 105 LEU A CA 1
ATOM 847 C C . LEU A 1 105 ? -2.679 11.331 -2.157 1.00 82.56 105 LEU A C 1
ATOM 849 O O . LEU A 1 105 ? -1.928 10.867 -3.003 1.00 82.56 105 LEU A O 1
ATOM 853 N N . SER A 1 106 ? -2.533 11.085 -0.853 1.00 83.50 106 SER A N 1
ATOM 854 C CA . SER A 1 106 ? -1.465 10.244 -0.303 1.00 83.50 106 SER A CA 1
ATOM 855 C C . SER A 1 106 ? -1.509 8.814 -0.862 1.00 83.50 106 SER A C 1
ATOM 857 O O . SER A 1 106 ? -0.478 8.280 -1.276 1.00 83.50 106 SER A O 1
ATOM 859 N N . GLY A 1 107 ? -2.701 8.216 -0.965 1.00 82.00 107 GLY A N 1
ATOM 860 C CA . GLY A 1 107 ? -2.900 6.865 -1.496 1.00 82.00 107 GLY A CA 1
ATOM 861 C C . GLY A 1 107 ? -2.666 6.721 -3.005 1.00 82.00 107 GLY A C 1
ATOM 862 O O . GLY A 1 107 ? -2.372 5.619 -3.474 1.00 82.00 107 GLY A O 1
ATOM 863 N N . ILE A 1 108 ? -2.770 7.809 -3.773 1.00 78.44 108 ILE A N 1
ATOM 864 C CA . ILE A 1 108 ? -2.406 7.837 -5.199 1.00 78.44 108 ILE A CA 1
ATOM 865 C C . ILE A 1 108 ? -0.925 8.164 -5.364 1.00 78.44 108 ILE A C 1
ATOM 867 O O . ILE A 1 108 ? -0.211 7.446 -6.063 1.00 78.44 108 ILE A O 1
ATOM 871 N N . LEU A 1 109 ? -0.461 9.230 -4.710 1.00 83.38 109 LEU A N 1
ATOM 872 C CA . LEU A 1 109 ? 0.908 9.719 -4.805 1.00 83.38 109 LEU A CA 1
ATOM 873 C C . LEU A 1 109 ? 1.898 8.648 -4.366 1.00 83.38 109 LEU A C 1
ATOM 875 O O . LEU A 1 109 ? 2.830 8.389 -5.111 1.00 83.38 109 LEU A O 1
ATOM 879 N N . GLY A 1 110 ? 1.686 7.979 -3.230 1.00 83.62 110 GLY A N 1
ATOM 880 C CA . GLY A 1 110 ? 2.631 6.984 -2.714 1.00 83.62 110 GLY A CA 1
ATOM 881 C C . GLY A 1 110 ? 2.975 5.890 -3.736 1.00 83.62 110 GLY A C 1
ATOM 882 O O . GLY A 1 110 ? 4.137 5.770 -4.121 1.00 83.62 110 GLY A O 1
ATOM 883 N N . PRO A 1 111 ? 1.993 5.119 -4.233 1.00 81.00 111 PRO A N 1
ATOM 884 C CA . PRO A 1 111 ? 2.229 4.057 -5.210 1.00 81.00 111 PRO A CA 1
ATOM 885 C C . PRO A 1 111 ? 2.766 4.567 -6.551 1.00 81.00 111 PRO A C 1
ATOM 887 O O . PRO A 1 111 ? 3.649 3.931 -7.124 1.00 81.00 111 PRO A O 1
ATOM 890 N N . VAL A 1 112 ? 2.270 5.712 -7.038 1.00 81.56 112 VAL A N 1
ATOM 891 C CA . VAL A 1 112 ? 2.716 6.300 -8.312 1.00 81.56 112 VAL A CA 1
ATOM 892 C C . VAL A 1 112 ? 4.161 6.785 -8.216 1.00 81.56 112 VAL A C 1
ATOM 894 O O . VAL A 1 112 ? 4.962 6.447 -9.084 1.00 81.56 112 VAL A O 1
ATOM 897 N N . LEU A 1 113 ? 4.521 7.513 -7.154 1.00 82.75 113 LEU A N 1
ATOM 898 C CA . LEU A 1 113 ? 5.895 7.952 -6.894 1.00 82.75 113 LEU A CA 1
ATOM 899 C C . LEU A 1 113 ? 6.825 6.758 -6.738 1.00 82.75 113 LEU A C 1
ATOM 901 O O . LEU A 1 113 ? 7.860 6.714 -7.389 1.00 82.75 113 LEU A O 1
ATOM 905 N N . LEU A 1 114 ? 6.446 5.765 -5.935 1.00 83.06 114 LEU A N 1
ATOM 906 C CA . LEU A 1 114 ? 7.284 4.593 -5.694 1.00 83.06 114 LEU A CA 1
ATOM 907 C C . LEU A 1 114 ? 7.539 3.829 -6.998 1.00 83.06 114 LEU A C 1
ATOM 909 O O . LEU A 1 114 ? 8.672 3.460 -7.291 1.00 83.06 114 LEU A O 1
ATOM 913 N N . GLN A 1 115 ? 6.517 3.658 -7.834 1.00 76.56 115 GLN A N 1
ATOM 914 C CA . GLN A 1 115 ? 6.671 3.003 -9.128 1.00 76.56 115 GLN A CA 1
ATOM 915 C C . GLN A 1 115 ? 7.467 3.838 -10.138 1.00 76.56 115 GLN A C 1
ATOM 917 O O . GLN A 1 115 ? 8.274 3.278 -10.879 1.00 76.56 115 GLN A O 1
ATOM 922 N N . TYR A 1 116 ? 7.262 5.155 -10.167 1.00 81.50 116 TYR A N 1
ATOM 923 C CA . TYR A 1 116 ? 8.001 6.067 -11.038 1.00 81.50 116 TYR A CA 1
ATOM 924 C C . TYR A 1 116 ? 9.483 6.119 -10.655 1.00 81.50 116 TYR A C 1
ATOM 926 O O . TYR A 1 116 ? 10.346 5.914 -11.505 1.00 81.50 116 TYR A O 1
ATOM 934 N N . THR A 1 117 ? 9.790 6.287 -9.369 1.00 80.94 117 THR A N 1
ATOM 935 C CA . THR A 1 117 ? 11.160 6.271 -8.845 1.00 80.94 117 THR A CA 1
ATOM 936 C C . THR A 1 117 ? 11.824 4.914 -9.037 1.00 80.94 117 THR A C 1
ATOM 938 O O . THR A 1 117 ? 13.005 4.880 -9.356 1.00 80.94 117 THR A O 1
ATOM 941 N N . LEU A 1 118 ? 11.100 3.797 -8.908 1.00 78.94 118 LEU A N 1
ATOM 942 C CA . LEU A 1 118 ? 11.649 2.477 -9.238 1.00 78.94 118 LEU A CA 1
ATOM 943 C C . LEU A 1 118 ? 11.937 2.324 -10.731 1.00 78.94 118 LEU A C 1
ATOM 945 O O . LEU A 1 118 ? 12.932 1.705 -11.087 1.00 78.94 118 LEU A O 1
ATOM 949 N N . PHE A 1 119 ? 11.085 2.859 -11.604 1.00 77.81 119 PHE A N 1
ATOM 950 C CA . PHE A 1 119 ? 11.295 2.792 -13.049 1.00 77.81 119 PHE A CA 1
ATOM 951 C C . PHE A 1 119 ? 12.513 3.615 -13.478 1.00 77.81 119 PHE A C 1
ATOM 953 O O . PHE A 1 119 ? 13.404 3.076 -14.124 1.00 77.81 119 PHE A O 1
ATOM 960 N N . VAL A 1 120 ? 12.589 4.872 -13.034 1.00 80.75 120 VAL A N 1
ATOM 961 C CA . VAL A 1 120 ? 13.762 5.737 -13.233 1.00 80.75 120 VAL A CA 1
ATOM 962 C C . VAL A 1 120 ? 14.994 5.109 -12.575 1.00 80.75 120 VAL A C 1
ATOM 964 O O . VAL A 1 120 ? 16.060 5.035 -1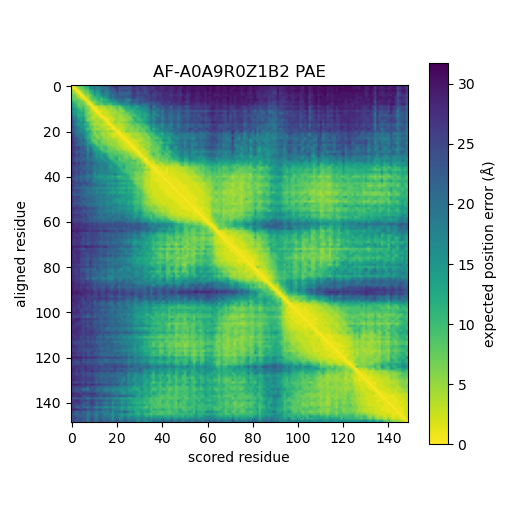3.168 1.00 80.75 120 VAL A O 1
ATOM 967 N N . GLY A 1 121 ? 14.848 4.566 -11.367 1.00 75.69 121 GLY A N 1
ATOM 968 C CA . GLY A 1 121 ? 15.913 3.870 -10.655 1.00 75.69 121 GLY A CA 1
ATOM 969 C C . GLY A 1 121 ? 16.453 2.677 -11.435 1.00 75.69 121 GLY A C 1
ATOM 970 O O . GLY A 1 121 ? 17.661 2.534 -11.528 1.00 75.69 121 GLY A O 1
ATOM 971 N N . LEU A 1 122 ? 15.597 1.854 -12.040 1.00 76.19 122 LEU A N 1
ATOM 972 C CA . LEU A 1 122 ? 15.996 0.733 -12.903 1.00 76.19 122 LEU A CA 1
ATOM 973 C C . LEU A 1 122 ? 16.665 1.182 -14.207 1.00 76.19 122 LEU A C 1
ATOM 975 O O . LEU A 1 122 ? 17.438 0.424 -14.780 1.00 76.19 122 LEU A O 1
ATOM 979 N N . GLU A 1 123 ? 16.378 2.390 -14.684 1.00 76.75 123 GLU A N 1
ATOM 980 C CA . GLU A 1 123 ? 17.072 2.970 -15.837 1.00 76.75 123 GLU A CA 1
ATOM 981 C C . GLU A 1 123 ? 18.526 3.336 -15.488 1.00 76.75 123 GLU A C 1
ATOM 983 O O . GLU A 1 123 ? 19.427 3.166 -16.306 1.00 76.75 123 GLU A O 1
ATOM 988 N N . TYR A 1 124 ? 18.771 3.752 -14.240 1.00 71.00 124 TYR A N 1
ATOM 989 C CA . TYR A 1 124 ? 20.101 4.105 -13.728 1.00 71.00 124 TYR A CA 1
ATOM 990 C C . TYR A 1 124 ? 20.810 2.983 -12.941 1.00 71.00 124 TYR A C 1
ATOM 992 O O . TYR A 1 124 ? 21.996 3.111 -12.635 1.00 71.00 124 TYR A O 1
ATOM 1000 N N . THR A 1 125 ? 20.127 1.892 -12.580 1.00 78.56 125 THR A N 1
ATOM 1001 C CA . THR A 1 125 ? 20.652 0.828 -11.700 1.00 78.56 125 THR A CA 1
ATOM 1002 C C . THR A 1 125 ? 20.330 -0.572 -12.220 1.00 78.56 125 THR A C 1
ATOM 1004 O O . THR A 1 125 ? 19.390 -0.788 -12.975 1.00 78.56 125 THR A O 1
ATOM 1007 N N . THR A 1 126 ? 21.125 -1.565 -11.816 1.00 76.06 126 THR A N 1
ATOM 1008 C CA . THR A 1 126 ? 20.959 -2.953 -12.268 1.00 76.06 126 THR A CA 1
ATOM 1009 C C . THR A 1 126 ? 19.849 -3.685 -11.509 1.00 76.06 126 THR A C 1
ATOM 1011 O O . THR A 1 126 ? 19.491 -3.334 -10.384 1.00 76.06 126 THR A O 1
ATOM 1014 N N . ALA A 1 127 ? 19.342 -4.778 -12.088 1.00 77.12 127 ALA A N 1
ATOM 1015 C CA . ALA A 1 127 ? 18.319 -5.631 -11.470 1.00 77.12 127 ALA A CA 1
ATOM 1016 C C . ALA A 1 127 ? 18.683 -6.108 -10.044 1.00 77.12 127 ALA A C 1
ATOM 1018 O O . ALA A 1 127 ? 17.801 -6.305 -9.208 1.00 77.12 127 ALA A O 1
ATOM 1019 N N . THR A 1 128 ? 19.979 -6.237 -9.739 1.00 78.94 128 THR A N 1
ATOM 1020 C CA . THR A 1 128 ? 20.490 -6.592 -8.407 1.00 78.94 128 THR A CA 1
ATOM 1021 C C . THR A 1 128 ? 20.155 -5.533 -7.354 1.00 78.94 128 THR A C 1
ATOM 1023 O O . THR A 1 128 ? 19.830 -5.878 -6.221 1.00 78.94 128 THR A O 1
ATOM 1026 N N . PHE A 1 129 ? 20.172 -4.246 -7.713 1.00 78.81 129 PHE A N 1
ATOM 1027 C CA . PHE A 1 129 ? 19.821 -3.157 -6.799 1.00 78.81 129 PHE A CA 1
ATOM 1028 C C . PHE A 1 129 ? 18.339 -3.211 -6.409 1.00 78.81 129 PHE A C 1
ATOM 1030 O O . PHE A 1 129 ? 18.008 -3.133 -5.226 1.00 78.81 129 PHE A O 1
ATOM 1037 N N . ALA A 1 130 ? 17.453 -3.455 -7.380 1.00 80.31 130 ALA A N 1
ATOM 1038 C CA . ALA A 1 130 ? 16.025 -3.642 -7.123 1.00 80.31 130 ALA A CA 1
ATOM 1039 C C . ALA A 1 130 ? 15.749 -4.844 -6.199 1.00 80.31 130 ALA A C 1
ATOM 1041 O O . ALA A 1 130 ? 14.912 -4.751 -5.298 1.00 80.31 130 ALA A O 1
ATOM 1042 N N . ALA A 1 131 ? 16.482 -5.950 -6.370 1.00 80.31 131 ALA A N 1
ATOM 1043 C CA . ALA A 1 131 ? 16.367 -7.124 -5.502 1.00 80.31 131 ALA A CA 1
ATOM 1044 C C . ALA A 1 131 ? 16.817 -6.833 -4.057 1.00 80.31 131 ALA A C 1
ATOM 1046 O O . ALA A 1 131 ? 16.122 -7.191 -3.104 1.00 80.31 131 ALA A O 1
ATOM 1047 N N . THR A 1 132 ? 17.937 -6.126 -3.883 1.00 84.69 132 THR A N 1
ATOM 1048 C CA . THR A 1 132 ? 18.431 -5.709 -2.561 1.00 84.69 132 THR A CA 1
ATOM 1049 C C . THR A 1 132 ? 17.449 -4.765 -1.860 1.00 84.69 132 THR A C 1
ATOM 1051 O O . THR A 1 132 ? 17.206 -4.914 -0.662 1.00 84.69 132 THR A O 1
ATOM 1054 N N . PHE A 1 133 ? 16.809 -3.853 -2.598 1.00 84.12 133 PHE A N 1
ATOM 1055 C CA . PHE A 1 133 ? 15.770 -2.968 -2.060 1.00 84.12 133 PHE A CA 1
ATOM 1056 C C . PHE A 1 133 ? 14.559 -3.723 -1.501 1.00 84.12 133 PHE A C 1
ATOM 1058 O O . PHE A 1 133 ? 14.060 -3.368 -0.433 1.00 84.12 133 PHE A O 1
ATOM 1065 N N . GLY A 1 134 ? 14.113 -4.789 -2.172 1.00 82.81 134 GLY A N 1
ATOM 1066 C CA . GLY A 1 134 ? 13.006 -5.621 -1.690 1.00 82.81 134 GLY A CA 1
ATOM 1067 C C . GLY A 1 134 ? 13.277 -6.232 -0.312 1.00 82.81 134 GLY A C 1
ATOM 1068 O O . GLY A 1 134 ? 12.402 -6.223 0.552 1.00 82.81 134 GLY A O 1
ATOM 1069 N N . ASN A 1 135 ? 14.511 -6.684 -0.081 1.00 87.19 135 ASN A N 1
ATOM 1070 C CA . ASN A 1 135 ? 14.933 -7.245 1.204 1.00 87.19 135 ASN A CA 1
ATOM 1071 C C . ASN A 1 135 ? 15.198 -6.167 2.266 1.00 87.19 135 ASN A C 1
ATOM 1073 O O . ASN A 1 135 ? 15.048 -6.430 3.457 1.00 87.19 135 ASN A O 1
ATOM 1077 N N . LEU A 1 136 ? 15.554 -4.947 1.854 1.00 87.88 136 LEU A N 1
ATOM 1078 C CA . LEU A 1 136 ? 15.743 -3.817 2.764 1.00 87.88 136 LEU A CA 1
ATOM 1079 C C . LEU A 1 136 ? 14.425 -3.280 3.327 1.00 87.88 136 LEU A C 1
ATOM 1081 O O . LEU A 1 136 ? 14.426 -2.801 4.454 1.00 87.88 136 LEU A O 1
ATOM 1085 N N . LEU A 1 137 ? 13.305 -3.380 2.604 1.00 85.31 137 LEU A N 1
ATOM 1086 C CA . LEU A 1 137 ? 11.994 -2.915 3.084 1.00 85.31 137 LEU A CA 1
ATOM 1087 C C . LEU A 1 137 ? 11.636 -3.440 4.495 1.00 85.31 137 LEU A C 1
ATOM 1089 O O . LEU A 1 137 ? 11.399 -2.615 5.385 1.00 85.31 137 LEU A O 1
ATOM 1093 N N . PRO A 1 138 ? 11.626 -4.763 4.766 1.00 88.44 138 PRO A N 1
ATOM 1094 C CA . PRO A 1 138 ? 11.348 -5.267 6.111 1.00 88.44 138 PRO A CA 1
ATOM 1095 C C . PRO A 1 138 ? 12.453 -4.920 7.120 1.00 88.44 138 PRO A C 1
ATOM 1097 O O . PRO A 1 138 ? 12.145 -4.653 8.279 1.00 88.44 138 PRO A O 1
ATOM 1100 N N . VAL A 1 139 ? 13.721 -4.862 6.695 1.00 92.94 139 VAL A N 1
ATOM 1101 C CA . VAL A 1 139 ? 14.861 -4.522 7.570 1.00 92.94 139 VAL A CA 1
ATOM 1102 C C . VAL A 1 139 ? 14.762 -3.081 8.069 1.00 92.94 139 VAL A C 1
ATOM 1104 O O . VAL A 1 139 ? 14.836 -2.834 9.269 1.00 92.94 139 VAL A O 1
ATOM 1107 N N . 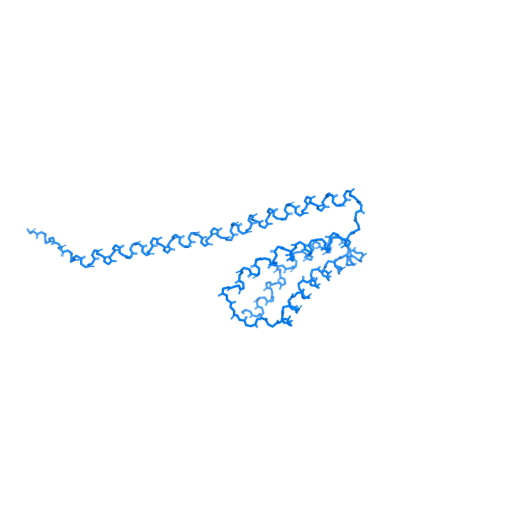VAL A 1 140 ? 14.532 -2.127 7.166 1.00 89.50 140 VAL A N 1
ATOM 1108 C CA . VAL A 1 140 ? 14.347 -0.710 7.500 1.00 89.50 140 VAL A CA 1
ATOM 1109 C C . VAL A 1 140 ? 13.113 -0.525 8.381 1.00 89.50 140 VAL A C 1
ATOM 1111 O O . VAL A 1 140 ? 13.179 0.198 9.372 1.00 89.50 140 VAL A O 1
ATOM 1114 N N . THR A 1 141 ? 12.012 -1.222 8.083 1.00 90.69 141 THR A N 1
ATOM 1115 C CA . THR A 1 141 ? 10.802 -1.181 8.923 1.00 90.69 141 THR A CA 1
ATOM 1116 C C . THR A 1 141 ? 11.090 -1.650 10.351 1.00 90.69 141 THR A C 1
ATOM 1118 O O . THR A 1 141 ? 10.665 -1.001 11.305 1.00 90.69 141 THR A O 1
ATOM 1121 N N . PHE A 1 142 ? 11.853 -2.734 10.517 1.00 92.69 142 PHE A N 1
ATOM 1122 C CA . PHE A 1 142 ? 12.248 -3.232 11.834 1.00 92.69 142 PHE A CA 1
ATOM 1123 C C . PHE A 1 142 ? 13.154 -2.245 12.580 1.00 92.69 142 PHE A C 1
ATOM 1125 O O . PHE A 1 142 ? 12.937 -1.999 13.762 1.00 92.69 142 PHE A O 1
ATOM 1132 N N . LEU A 1 143 ? 14.123 -1.630 11.894 1.00 94.56 143 LEU A N 1
ATOM 1133 C CA . LEU A 1 143 ? 15.005 -0.620 12.490 1.00 94.56 143 LEU A CA 1
ATOM 1134 C C . LEU A 1 143 ? 14.232 0.610 12.974 1.00 94.56 143 LEU A C 1
ATOM 1136 O O . LEU A 1 143 ? 14.469 1.081 14.083 1.00 94.56 143 LEU A O 1
ATOM 1140 N N . ILE A 1 144 ? 13.283 1.106 12.175 1.00 91.25 144 ILE A N 1
ATOM 1141 C CA 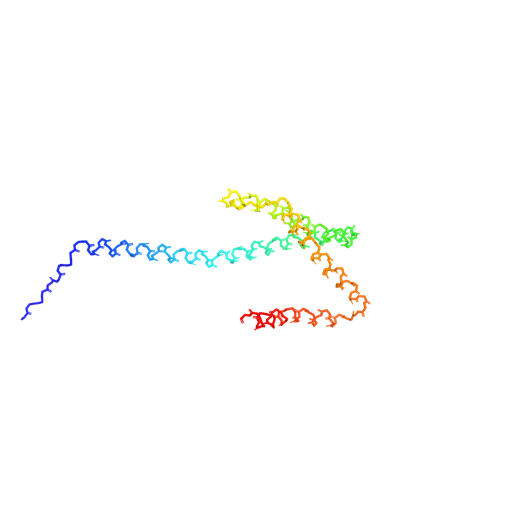. ILE A 1 144 ? 12.401 2.210 12.578 1.00 91.25 144 ILE A CA 1
ATOM 1142 C C . ILE A 1 144 ? 11.544 1.779 13.772 1.00 91.25 144 ILE A C 1
ATOM 1144 O O . ILE A 1 144 ? 11.454 2.510 14.755 1.00 91.25 144 ILE A O 1
ATOM 1148 N N . SER A 1 145 ? 10.956 0.580 13.724 1.00 93.50 145 SER A N 1
ATOM 1149 C CA . SER A 1 145 ? 10.167 0.049 14.838 1.00 93.50 145 SER A CA 1
ATOM 1150 C C . SER A 1 145 ? 10.984 -0.110 16.117 1.00 93.50 145 SER A C 1
ATOM 1152 O O . SER A 1 145 ? 10.421 0.059 17.185 1.00 93.50 145 SER A O 1
ATOM 1154 N N . LEU A 1 146 ? 12.273 -0.442 16.034 1.00 94.31 146 LEU A N 1
ATOM 1155 C CA . LEU A 1 146 ? 13.158 -0.555 17.194 1.00 94.31 146 LEU A CA 1
ATOM 1156 C C . LEU A 1 146 ? 13.579 0.819 17.733 1.00 94.31 146 LEU A C 1
ATOM 1158 O O . LEU A 1 146 ? 13.798 0.970 18.927 1.00 94.31 146 LEU A O 1
ATOM 1162 N N . ALA A 1 147 ? 13.710 1.816 16.858 1.00 91.75 147 ALA A N 1
ATOM 1163 C CA . ALA A 1 147 ? 14.084 3.172 17.249 1.00 91.75 147 ALA A CA 1
ATOM 1164 C C . ALA A 1 147 ? 12.939 3.941 17.935 1.00 91.75 147 ALA A C 1
ATOM 1166 O O . ALA A 1 147 ? 13.204 4.823 18.749 1.00 91.75 147 ALA A O 1
ATOM 1167 N N . PHE A 1 148 ? 11.685 3.634 17.588 1.00 87.25 148 PHE A N 1
ATOM 1168 C CA . PHE A 1 148 ? 10.485 4.299 18.116 1.00 87.25 148 PHE A CA 1
ATOM 1169 C C . PHE A 1 148 ? 9.613 3.411 19.021 1.00 87.25 148 PHE A C 1
ATOM 1171 O O . PHE A 1 148 ? 8.615 3.902 19.552 1.00 87.25 148 PHE A O 1
ATOM 1178 N N . GLY A 1 149 ? 9.939 2.123 19.133 1.00 71.81 149 GLY A N 1
ATOM 1179 C CA . GLY A 1 149 ? 9.213 1.126 19.925 1.00 71.81 149 GLY A CA 1
ATOM 1180 C C . GLY A 1 149 ? 9.753 0.943 21.331 1.00 71.81 149 GLY A C 1
ATOM 1181 O O . GLY A 1 149 ? 10.931 1.282 21.574 1.00 71.81 149 GLY A O 1
#

InterPro domains:
  IPR000620 EamA domain [PF00892] (41-148)
  IPR030184 WAT1-related protein [PTHR31218] (38-146)
  IPR037185 Multidrug transporter EmrE superfamily [SSF103481] (71-148)

Sequence (149 aa):
MPRRQYHLPKRKRIRRSKSNHKDQAMALLGCVEQWMPTAAMVATNIVIAVMTALLKQALNQGMNRLVLITFRQMLATVFLGPIAYFKERKTRPKITAEIFAYLFLSGILGPVLLQYTLFVGLEYTTATFAATFGNLLPVVTFLISLAFG

Organism: Triticum turgidum subsp. durum (NCBI:txid4567)

Radius of gyration: 26.76 Å; Cα contacts (8 Å, |Δi|>4): 13; chains: 1; bounding box: 50×62×85 Å

Mean predicted aligned error: 14.0 Å

Foldseek 3Di:
DDDDDPPDDPVVVVVVVVVVVVVVVVVVVVVVVVCVVVVVVVVVVVVVVVLVVVLVVCVVVVDDPVVNLVVVLVVVCVVVVVVVVVVCVVDDDPPDVVVVVVVSCCSSCVVVVVVVCVVVCVVVDPPVVVVVVVVVVVVVVVVVVVVVD

Secondary structure (DSSP, 8-state):
-PPP-----HHHHHHHHHHHHHHHHHHHHHHHHHHHHHHHHHHHHHHHHHHHHHHHHHHHTT--HHHHHHHHHHHHHHHHHHHHHHHHTT------HHHHHHHHHHHHHHHHHHHHHHHHHHHHS-HHHHHHHHHHHHHHHHHHHHHH-